Protein AF-A0A7Y4YLI2-F1 (afdb_monomer_lite)

pLDDT: mean 80.46, std 16.87, range [40.72, 97.94]

Sequence (109 aa):
MSHSGKTNQSDKYELREPMQFGEKFELTEAQIKQFDEWAVGVEQRAAAAQFEHAQQNGWAFHYPEKLPYYGAIGGGYSFTFTPTGIGMACTVTESITGESIELTDYDSW

Foldseek 3Di:
DDDDDDDDPPPDPDPPDPPDDDDDDDADPQLVVVCVVVVVVVQLVQLVLVVVVCVVVVHDPPDPDSGHDPPPVNCQKDWDWDQDPVGIWIKIAGDRVRDIDTSDDPPPD

Secondary structure (DSSP, 8-state):
--------------------PPPPP---HHHHHHHHHHHHHHHHHHHHHHHHHHHHTT-----SSSS---TTTT--EEEEEEE-SSSEEEEEEETTT--EEE---SS--

Radius of gyration: 27.27 Å; chains: 1; bounding box: 37×47×98 Å

Structure (mmCIF, N/CA/C/O backbone):
data_AF-A0A7Y4YLI2-F1
#
_entry.id   AF-A0A7Y4YLI2-F1
#
loop_
_atom_site.group_PDB
_atom_site.id
_atom_site.type_symbol
_atom_site.label_atom_id
_atom_site.label_alt_id
_atom_site.label_comp_id
_atom_site.label_asym_id
_atom_site.label_entity_id
_atom_site.label_seq_id
_atom_site.pdbx_PDB_ins_code
_atom_site.Cartn_x
_atom_site.Cartn_y
_atom_site.Cartn_z
_atom_site.occupancy
_atom_site.B_iso_or_equiv
_atom_site.auth_seq_id
_atom_site.auth_comp_id
_atom_site.auth_asym_id
_atom_site.auth_atom_id
_atom_site.pdbx_PDB_model_num
ATOM 1 N N . MET A 1 1 ? -9.596 35.548 76.556 1.00 41.09 1 MET A N 1
ATOM 2 C CA . MET A 1 1 ? -9.869 35.548 75.104 1.00 41.09 1 MET A CA 1
ATOM 3 C C . MET A 1 1 ? -8.730 34.807 74.424 1.00 41.09 1 MET A C 1
ATOM 5 O O . MET A 1 1 ? -7.629 35.329 74.371 1.00 41.09 1 MET A O 1
ATOM 9 N N . SER A 1 2 ? -8.968 33.557 74.029 1.00 44.78 2 SER A N 1
ATOM 10 C CA . SER A 1 2 ? -8.022 32.727 73.273 1.00 44.78 2 SER A CA 1
ATOM 11 C C . SER A 1 2 ? -8.449 32.777 71.806 1.00 44.78 2 SER A C 1
ATOM 13 O O . SER A 1 2 ? -9.617 32.528 71.513 1.00 44.78 2 SER A O 1
ATOM 15 N N . HIS A 1 3 ? -7.560 33.193 70.907 1.00 40.72 3 HIS A N 1
ATOM 16 C CA . HIS A 1 3 ? -7.721 33.088 69.452 1.00 40.72 3 HIS A CA 1
ATOM 17 C C . HIS A 1 3 ? -6.487 32.332 68.960 1.00 40.72 3 HIS A C 1
ATOM 19 O O . HIS A 1 3 ? -5.365 32.778 69.169 1.00 40.72 3 HIS A O 1
ATOM 25 N N . SER A 1 4 ? -6.656 31.065 68.594 1.00 42.94 4 SER A N 1
ATOM 26 C CA . SER A 1 4 ? -7.118 30.585 67.282 1.00 42.94 4 SER A CA 1
ATOM 27 C C . SER A 1 4 ? -5.920 30.357 66.366 1.00 42.94 4 SER A C 1
ATOM 29 O O . SER A 1 4 ? -5.148 31.269 66.069 1.00 42.94 4 SER A O 1
ATOM 31 N N . GLY A 1 5 ? -5.743 29.084 66.016 1.00 49.53 5 GLY A N 1
ATOM 32 C CA . GLY A 1 5 ? -4.614 28.562 65.270 1.00 49.53 5 GLY A CA 1
ATOM 33 C C . GLY A 1 5 ? -4.563 29.068 63.835 1.00 49.53 5 GLY A C 1
ATOM 34 O O . GLY A 1 5 ? -5.579 29.369 63.213 1.00 49.53 5 GLY A O 1
ATOM 35 N N . LYS A 1 6 ? -3.346 29.115 63.298 1.00 46.38 6 LYS A N 1
ATOM 36 C CA . LYS A 1 6 ? -3.117 29.229 61.861 1.00 46.38 6 LYS A CA 1
ATOM 37 C C . LYS A 1 6 ? -2.787 27.838 61.335 1.00 46.38 6 LYS A C 1
ATOM 39 O O . LYS A 1 6 ? -1.751 27.267 61.662 1.00 46.38 6 LYS A O 1
ATOM 44 N N . THR A 1 7 ? -3.727 27.289 60.578 1.00 49.53 7 THR A N 1
ATOM 45 C CA . THR A 1 7 ? -3.606 26.071 59.778 1.00 49.53 7 THR A CA 1
ATOM 46 C C . THR A 1 7 ? -2.514 26.237 58.726 1.00 49.53 7 THR A C 1
ATOM 48 O O . THR A 1 7 ? -2.551 27.171 57.928 1.00 49.53 7 THR A O 1
ATOM 51 N N . ASN A 1 8 ? -1.550 25.317 58.730 1.00 48.03 8 ASN A N 1
ATOM 52 C CA . ASN A 1 8 ? -0.562 25.153 57.670 1.00 48.03 8 ASN A CA 1
ATOM 53 C C . ASN A 1 8 ? -1.259 24.470 56.487 1.00 48.03 8 ASN A C 1
ATOM 55 O O . ASN A 1 8 ? -1.570 23.281 56.549 1.00 48.03 8 ASN A O 1
ATOM 59 N N . GLN A 1 9 ? -1.552 25.229 55.436 1.00 48.69 9 GLN A N 1
ATOM 60 C CA . GLN A 1 9 ? -2.089 24.704 54.186 1.00 48.69 9 GLN A CA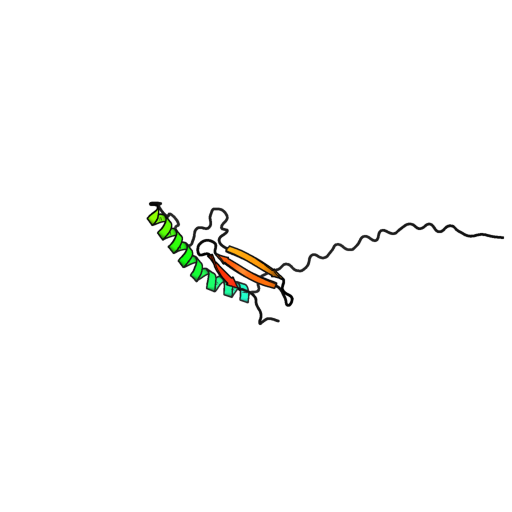 1
ATOM 61 C C . GLN A 1 9 ? -0.901 24.336 53.294 1.00 48.69 9 GLN A C 1
ATOM 63 O O . GLN A 1 9 ? -0.454 25.112 52.457 1.00 48.69 9 GLN A O 1
ATOM 68 N N . SER A 1 10 ? -0.313 23.168 53.554 1.00 50.31 10 SER A N 1
ATOM 69 C CA . SER A 1 10 ? 0.592 22.533 52.601 1.00 50.31 10 SER A CA 1
ATOM 70 C C . SER A 1 10 ? -0.268 21.921 51.500 1.00 50.31 10 SER A C 1
ATOM 72 O O . SER A 1 10 ? -0.847 20.846 51.690 1.00 50.31 10 SER A O 1
ATOM 74 N N . ASP A 1 11 ? -0.388 22.638 50.388 1.00 52.91 11 ASP A N 1
ATOM 75 C CA . ASP A 1 11 ? -1.006 22.144 49.164 1.00 52.91 11 ASP A CA 1
ATOM 76 C C . ASP A 1 11 ? -0.336 20.828 48.753 1.00 52.91 11 ASP A C 1
ATOM 78 O O . ASP A 1 11 ? 0.840 20.768 48.384 1.00 52.91 11 ASP A O 1
ATOM 82 N N . LYS A 1 12 ? -1.097 19.740 48.885 1.00 54.41 12 LYS A N 1
ATOM 83 C CA . LYS A 1 12 ? -0.723 18.418 48.401 1.00 54.41 12 LYS A CA 1
ATOM 84 C C . LYS A 1 12 ? -0.868 18.436 46.883 1.00 54.41 12 LYS A C 1
ATOM 86 O O . LYS A 1 12 ? -1.978 18.357 46.366 1.00 54.41 12 LYS A O 1
ATOM 91 N N . TYR A 1 13 ? 0.246 18.534 46.170 1.00 52.28 13 TYR A N 1
ATOM 92 C CA . TYR A 1 13 ? 0.283 18.164 44.760 1.00 52.28 13 TYR A CA 1
ATOM 93 C C . TYR A 1 13 ? 0.164 16.640 44.683 1.00 52.28 13 TYR A C 1
ATOM 95 O O . TYR A 1 13 ? 1.154 15.920 44.798 1.00 52.28 13 TYR A O 1
ATOM 103 N N . GLU A 1 14 ? -1.066 16.143 44.568 1.00 60.28 14 GLU A N 1
ATOM 104 C CA . GLU A 1 14 ? -1.314 14.745 44.233 1.00 60.28 14 GLU A CA 1
ATOM 105 C C . GLU A 1 14 ? -0.766 14.501 42.825 1.00 60.28 14 GLU A C 1
ATOM 107 O O . GLU A 1 14 ? -1.232 15.082 41.840 1.00 60.28 14 GLU A O 1
ATOM 112 N N . LEU A 1 15 ? 0.289 13.688 42.746 1.00 57.25 15 LEU A N 1
ATOM 113 C CA . LEU A 1 15 ? 0.816 13.174 41.490 1.00 57.25 15 LEU A CA 1
ATOM 114 C C . LEU A 1 15 ? -0.327 12.426 40.803 1.00 57.25 15 LEU A C 1
ATOM 116 O O . LEU A 1 15 ? -0.746 11.369 41.267 1.00 57.25 15 LEU A O 1
ATOM 120 N N . ARG A 1 16 ? -0.872 13.011 39.733 1.00 60.59 16 ARG A N 1
ATOM 121 C CA . ARG A 1 16 ? -1.870 12.339 38.901 1.00 60.59 16 ARG A CA 1
ATOM 122 C C . ARG A 1 16 ? -1.237 11.060 38.358 1.00 60.59 16 ARG A C 1
ATOM 124 O O . ARG A 1 16 ? -0.125 11.112 37.832 1.00 60.59 16 ARG A O 1
ATOM 131 N N . GLU A 1 17 ? -1.949 9.946 38.507 1.00 71.81 17 GLU A N 1
ATOM 132 C CA . GLU A 1 17 ? -1.628 8.665 37.875 1.00 71.81 17 GLU A CA 1
ATOM 133 C C . GLU A 1 17 ? -1.215 8.901 36.408 1.00 71.81 17 GLU A C 1
ATOM 135 O O . GLU A 1 17 ? -1.839 9.732 35.730 1.00 71.81 17 GLU A O 1
ATOM 140 N N . PRO A 1 18 ? -0.163 8.227 35.904 1.00 65.44 18 PRO A N 1
ATOM 141 C CA . PRO A 1 18 ? 0.219 8.355 34.506 1.00 65.44 18 PRO A CA 1
ATOM 142 C C . PRO A 1 18 ? -0.990 8.001 33.639 1.00 65.44 18 PRO A C 1
ATOM 144 O O . PRO A 1 18 ? -1.618 6.962 33.842 1.00 65.44 18 PRO A O 1
ATOM 147 N N . MET A 1 19 ? -1.331 8.878 32.688 1.00 56.81 19 MET A N 1
ATOM 148 C CA . MET A 1 19 ? -2.380 8.592 31.711 1.00 56.81 19 MET A CA 1
ATOM 149 C C . MET A 1 19 ? -2.067 7.244 31.069 1.00 56.81 19 MET A C 1
ATOM 151 O O . MET A 1 19 ? -1.036 7.094 30.411 1.00 56.81 19 MET A O 1
ATOM 155 N N . GLN A 1 20 ? -2.942 6.265 31.292 1.00 60.72 20 GLN A N 1
ATOM 156 C CA . GLN A 1 20 ? -2.871 5.009 30.571 1.00 60.72 20 GLN A CA 1
ATOM 157 C C . GLN A 1 20 ? -3.097 5.346 29.098 1.00 60.72 20 GLN A C 1
ATOM 159 O O . GLN A 1 20 ? -4.179 5.785 28.711 1.00 60.72 20 GLN A O 1
ATOM 164 N N . PHE A 1 21 ? -2.037 5.241 28.293 1.00 57.56 21 PHE A N 1
ATOM 165 C CA . PHE A 1 21 ? -2.164 5.301 26.845 1.00 57.56 21 PHE A CA 1
ATOM 166 C C . PHE A 1 21 ? -3.114 4.174 26.439 1.00 57.56 21 PHE A C 1
ATOM 168 O O . PHE A 1 21 ? -2.897 3.028 26.830 1.00 57.56 21 PHE A O 1
ATOM 175 N N . GLY A 1 22 ? -4.192 4.536 25.739 1.00 61.12 22 GLY A N 1
ATOM 176 C CA . GLY A 1 22 ? -5.223 3.600 25.301 1.00 61.12 22 GLY A CA 1
ATOM 177 C C . GLY A 1 22 ? -4.655 2.443 24.479 1.00 61.12 22 GLY A C 1
ATOM 178 O O . GLY A 1 22 ? -3.509 2.487 24.022 1.00 61.12 22 GLY A O 1
ATOM 179 N N . GLU A 1 23 ? -5.467 1.402 24.315 1.00 66.62 23 GLU A N 1
ATOM 180 C CA . GLU A 1 23 ? -5.125 0.217 23.528 1.00 66.62 23 GLU A CA 1
ATOM 181 C C . GLU A 1 23 ? -4.576 0.607 22.149 1.00 66.62 23 GLU A C 1
ATOM 183 O O . GLU A 1 23 ? -5.043 1.554 21.507 1.00 66.62 23 GLU A O 1
ATOM 188 N N . LYS A 1 24 ? -3.530 -0.099 21.708 1.00 71.25 24 LYS A N 1
ATOM 189 C CA . LYS A 1 24 ? -2.958 0.112 20.379 1.00 71.25 24 LYS A CA 1
ATOM 190 C C . LYS A 1 24 ? -4.003 -0.271 19.339 1.00 71.25 24 LYS A C 1
ATOM 192 O O . LYS A 1 24 ? -4.642 -1.309 19.463 1.00 71.25 24 LYS A O 1
ATOM 197 N N . PHE A 1 25 ? -4.144 0.553 18.306 1.00 74.62 25 PHE A N 1
ATOM 198 C CA . PHE A 1 25 ? -4.930 0.164 17.146 1.00 74.62 25 PHE A CA 1
ATOM 199 C C . PHE A 1 25 ? -4.197 -0.959 16.404 1.00 74.62 25 PHE A C 1
ATOM 201 O O . PHE A 1 25 ? -3.044 -0.785 16.003 1.00 74.62 25 PHE A O 1
ATOM 208 N N . GLU A 1 26 ? -4.881 -2.081 16.210 1.00 84.69 26 GLU A N 1
ATOM 209 C CA . GLU A 1 26 ? -4.418 -3.227 15.432 1.00 84.69 26 GLU A CA 1
ATOM 210 C C . GLU A 1 26 ? -5.540 -3.654 14.482 1.00 84.69 26 GLU A C 1
ATOM 212 O O . GLU A 1 26 ? -6.720 -3.561 14.825 1.00 84.69 26 GLU A O 1
ATOM 217 N N . LEU A 1 27 ? -5.177 -4.086 13.272 1.00 87.19 27 LEU A N 1
ATOM 218 C CA . LEU A 1 27 ? -6.148 -4.657 12.342 1.00 87.19 27 LEU A CA 1
ATOM 219 C C . LEU A 1 27 ? -6.615 -6.018 12.863 1.00 87.19 27 LEU A C 1
ATOM 221 O O . LEU A 1 27 ? -5.807 -6.812 13.346 1.00 87.19 27 LEU A O 1
ATOM 225 N N . THR A 1 28 ? -7.905 -6.308 12.724 1.00 89.94 28 THR A N 1
ATOM 226 C CA . THR A 1 28 ? -8.450 -7.635 13.029 1.00 89.94 28 THR A CA 1
ATOM 227 C C . THR A 1 28 ? -7.988 -8.661 11.993 1.00 89.94 28 THR A C 1
ATOM 229 O O . THR A 1 28 ? -7.603 -8.314 10.875 1.00 89.94 28 THR A O 1
ATOM 232 N N . GLU A 1 29 ? -8.080 -9.954 12.316 1.00 90.69 29 GLU A N 1
ATOM 233 C CA . GLU A 1 29 ? -7.774 -11.026 11.355 1.00 90.69 29 GLU A CA 1
ATOM 234 C C . GLU A 1 29 ? -8.624 -10.926 10.076 1.00 90.69 29 GLU A C 1
ATOM 236 O O . GLU A 1 29 ? -8.133 -11.196 8.980 1.00 90.69 29 GLU A O 1
ATOM 241 N N . ALA A 1 30 ? -9.885 -10.495 10.199 1.00 90.62 30 ALA A N 1
ATOM 242 C CA . ALA A 1 30 ? -10.771 -10.282 9.058 1.00 90.62 30 ALA A CA 1
ATOM 243 C C . ALA A 1 30 ? -10.276 -9.135 8.163 1.00 90.62 30 ALA A C 1
ATOM 245 O O . ALA A 1 30 ? -10.227 -9.288 6.943 1.00 90.62 30 ALA A O 1
ATOM 246 N N . GLN A 1 31 ? -9.844 -8.024 8.766 1.00 91.69 31 GLN A N 1
ATOM 247 C CA . GLN A 1 31 ? -9.284 -6.876 8.048 1.00 91.69 31 GLN A CA 1
ATOM 248 C C . GLN A 1 31 ? -7.955 -7.214 7.369 1.00 91.69 31 GLN A C 1
ATOM 250 O O . GLN A 1 31 ? -7.737 -6.822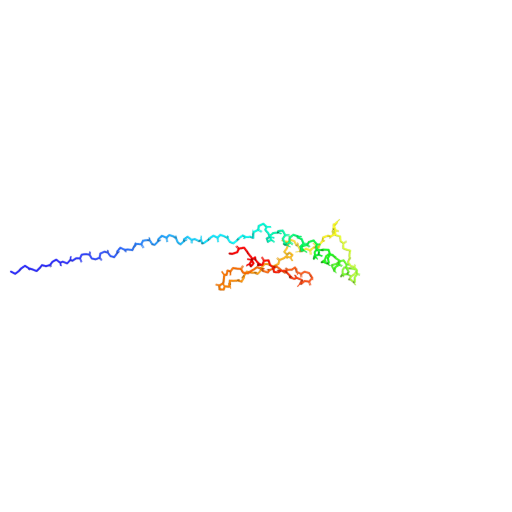 6.226 1.00 91.69 31 GLN A O 1
ATOM 255 N N . ILE A 1 32 ? -7.086 -7.973 8.046 1.00 93.75 32 ILE A N 1
ATOM 256 C CA . ILE A 1 32 ? -5.819 -8.459 7.478 1.00 93.75 32 ILE A CA 1
ATOM 257 C C . ILE A 1 32 ? -6.101 -9.345 6.268 1.00 93.75 32 ILE A C 1
ATOM 259 O O . ILE A 1 32 ? -5.542 -9.125 5.200 1.00 93.75 32 ILE A O 1
ATOM 263 N N . LYS A 1 33 ? -7.029 -10.298 6.396 1.00 94.44 33 LYS A N 1
ATOM 264 C CA . LYS A 1 33 ? -7.404 -11.175 5.288 1.00 94.44 33 LYS A CA 1
ATOM 265 C C . LYS A 1 33 ? -7.970 -10.390 4.099 1.00 94.44 33 LYS A C 1
ATOM 267 O O . LYS A 1 33 ? -7.604 -10.661 2.959 1.00 94.44 33 LYS A O 1
ATOM 272 N N . GLN A 1 34 ? -8.847 -9.421 4.359 1.00 94.62 34 GLN A N 1
ATOM 273 C CA . GLN A 1 34 ? -9.416 -8.565 3.318 1.00 94.62 34 GLN A CA 1
ATOM 274 C C . GLN A 1 34 ? -8.327 -7.745 2.608 1.00 94.62 34 GLN A C 1
ATOM 276 O O . GLN A 1 34 ? -8.350 -7.618 1.382 1.00 94.62 34 GLN A O 1
ATOM 281 N N . PHE A 1 35 ? -7.365 -7.217 3.368 1.00 95.88 35 PHE A N 1
ATOM 282 C CA . PHE A 1 35 ? -6.198 -6.535 2.823 1.00 95.88 35 PHE A CA 1
ATOM 283 C C . PHE A 1 35 ? -5.360 -7.470 1.944 1.00 95.88 35 PHE A 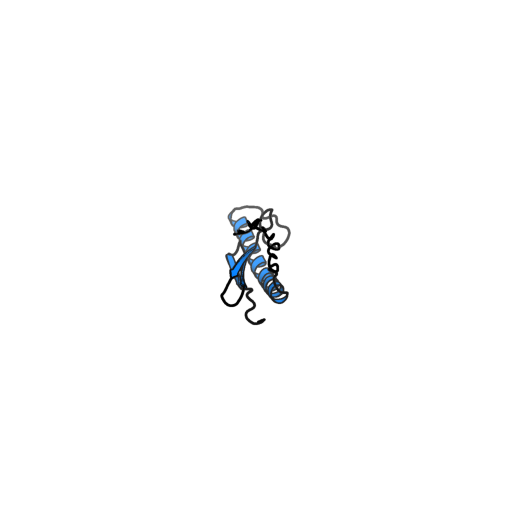C 1
ATOM 285 O O . PHE A 1 35 ? -5.090 -7.110 0.803 1.00 95.88 35 PHE A O 1
ATOM 292 N N . ASP A 1 36 ? -5.010 -8.666 2.422 1.00 95.50 36 ASP A N 1
ATOM 293 C CA . ASP A 1 36 ? -4.174 -9.624 1.686 1.00 95.50 36 ASP A CA 1
ATOM 294 C C . ASP A 1 36 ? -4.817 -10.046 0.354 1.00 95.50 36 ASP A C 1
ATOM 296 O O . ASP A 1 36 ? -4.155 -10.090 -0.685 1.00 95.50 36 ASP A O 1
ATOM 300 N N . GLU A 1 37 ? -6.126 -10.321 0.353 1.00 95.81 37 GLU A N 1
ATOM 301 C CA . GLU A 1 37 ? -6.865 -10.693 -0.861 1.00 95.81 37 GLU A CA 1
ATOM 302 C C . GLU A 1 37 ? -6.882 -9.558 -1.897 1.00 95.81 37 GLU A C 1
ATOM 304 O O . GLU A 1 37 ? -6.722 -9.796 -3.098 1.00 95.81 37 GLU A O 1
ATOM 309 N N . TRP A 1 38 ? -7.040 -8.314 -1.441 1.00 96.94 38 TRP A N 1
ATOM 310 C CA . TRP A 1 38 ? -6.981 -7.134 -2.300 1.00 96.94 38 TRP A CA 1
ATOM 311 C C . TRP A 1 38 ? -5.558 -6.840 -2.800 1.00 96.94 38 TRP A C 1
ATOM 313 O O . TRP A 1 38 ? -5.378 -6.552 -3.992 1.00 96.94 38 TRP A O 1
ATOM 323 N N . ALA A 1 39 ? -4.557 -6.975 -1.924 1.00 95.44 39 ALA A N 1
ATOM 324 C CA . ALA A 1 39 ? -3.145 -6.695 -2.180 1.00 95.44 39 ALA A CA 1
ATOM 325 C C . ALA A 1 39 ? -2.627 -7.479 -3.394 1.00 95.44 39 ALA A C 1
ATOM 327 O O . ALA A 1 39 ? -2.032 -6.904 -4.303 1.00 95.44 39 ALA A O 1
ATOM 328 N N . VAL A 1 40 ? -2.962 -8.771 -3.496 1.00 93.81 40 VAL A N 1
ATOM 329 C CA . VAL A 1 40 ? -2.549 -9.622 -4.630 1.00 93.81 40 VAL A CA 1
ATOM 330 C C . VAL A 1 40 ? -2.971 -9.031 -5.979 1.00 93.81 40 VAL A C 1
ATOM 332 O O . VAL A 1 40 ? -2.215 -9.070 -6.952 1.00 93.81 40 VAL A O 1
ATOM 335 N N . GLY A 1 41 ? -4.190 -8.496 -6.060 1.00 93.44 41 GLY A N 1
ATOM 336 C CA . GLY A 1 41 ? -4.710 -7.922 -7.296 1.00 93.44 41 GLY A CA 1
ATOM 337 C C . GLY A 1 41 ? -4.031 -6.602 -7.649 1.00 93.44 41 GLY A C 1
ATOM 338 O O . GLY A 1 41 ? -3.653 -6.395 -8.806 1.00 93.44 41 GLY A O 1
ATOM 339 N N . VAL A 1 42 ? -3.894 -5.709 -6.668 1.00 95.69 42 VAL A N 1
ATOM 340 C CA . VAL A 1 42 ? -3.315 -4.381 -6.898 1.00 95.69 42 VAL A CA 1
ATOM 341 C C . VAL A 1 42 ? -1.812 -4.462 -7.170 1.00 95.69 42 VAL A C 1
ATOM 343 O O . VAL A 1 42 ? -1.333 -3.786 -8.076 1.00 95.69 42 VAL A O 1
ATOM 346 N N . GLU A 1 43 ? -1.081 -5.374 -6.524 1.00 93.50 43 GLU A N 1
ATOM 347 C CA . GLU A 1 43 ? 0.356 -5.572 -6.753 1.00 93.50 43 GLU A CA 1
ATOM 348 C C . GLU A 1 43 ? 0.658 -6.037 -8.177 1.00 93.50 43 GLU A C 1
ATOM 350 O O . GLU A 1 43 ? 1.594 -5.546 -8.808 1.00 93.50 43 GLU A O 1
ATOM 355 N N . GLN A 1 44 ? -0.169 -6.924 -8.737 1.00 92.50 44 GLN A N 1
ATOM 356 C CA . GLN A 1 44 ? -0.025 -7.344 -10.133 1.00 92.50 44 GLN A CA 1
ATOM 357 C C . GLN A 1 44 ? -0.179 -6.166 -11.101 1.00 92.50 44 GLN A C 1
ATOM 359 O O . GLN A 1 44 ? 0.573 -6.057 -12.074 1.00 92.50 44 GLN A O 1
ATOM 364 N N . ARG A 1 45 ? -1.138 -5.270 -10.836 1.00 94.19 45 ARG A N 1
ATOM 365 C CA . ARG A 1 45 ? -1.362 -4.070 -11.654 1.00 94.19 45 ARG A CA 1
ATOM 366 C C . ARG A 1 45 ? -0.250 -3.044 -11.463 1.00 94.19 45 ARG A C 1
ATOM 368 O O . ARG A 1 45 ? 0.234 -2.497 -12.450 1.00 94.19 45 ARG A O 1
ATOM 375 N N . ALA A 1 46 ? 0.205 -2.843 -10.232 1.00 94.50 46 ALA A N 1
ATOM 376 C CA . ALA A 1 46 ? 1.315 -1.963 -9.900 1.00 94.50 46 ALA A CA 1
ATOM 377 C C . ALA A 1 46 ? 2.616 -2.406 -10.594 1.00 94.50 46 ALA A C 1
ATOM 379 O O . ALA A 1 46 ? 3.287 -1.599 -11.241 1.00 94.50 46 ALA A O 1
ATOM 380 N N . ALA A 1 47 ? 2.934 -3.704 -10.549 1.00 92.00 47 ALA A N 1
ATOM 381 C CA . ALA A 1 47 ? 4.085 -4.272 -11.245 1.00 92.00 47 ALA A CA 1
ATOM 382 C C . ALA A 1 47 ? 3.981 -4.086 -12.769 1.00 92.00 47 ALA A C 1
ATOM 384 O O . ALA A 1 47 ? 4.955 -3.700 -13.418 1.00 92.00 47 ALA A O 1
ATOM 385 N N . ALA A 1 48 ? 2.795 -4.319 -13.345 1.00 91.19 48 ALA A N 1
ATOM 386 C CA . ALA A 1 48 ? 2.555 -4.115 -14.772 1.00 91.19 48 ALA A CA 1
ATOM 387 C C . ALA A 1 48 ? 2.733 -2.643 -15.184 1.00 91.19 48 ALA A C 1
ATOM 389 O O . ALA A 1 48 ? 3.408 -2.369 -16.177 1.00 91.19 48 ALA A O 1
ATOM 390 N N . ALA A 1 49 ? 2.204 -1.702 -14.395 1.00 92.12 49 ALA A N 1
ATOM 391 C CA . ALA A 1 49 ? 2.340 -0.268 -14.643 1.00 92.12 49 ALA A CA 1
ATOM 392 C C . ALA A 1 49 ? 3.810 0.183 -14.622 1.00 92.12 49 ALA A C 1
ATOM 394 O O . ALA A 1 49 ? 4.253 0.936 -15.491 1.00 92.12 49 ALA A O 1
ATOM 395 N N . GLN A 1 50 ? 4.600 -0.318 -13.669 1.00 91.00 50 GLN A N 1
ATOM 396 C CA . GLN A 1 50 ? 6.032 -0.021 -13.613 1.00 91.00 50 GLN A CA 1
ATOM 397 C C . GLN A 1 50 ? 6.810 -0.621 -14.782 1.00 91.00 50 GLN A C 1
ATOM 399 O O . GLN A 1 50 ? 7.706 0.031 -15.322 1.00 91.00 50 GLN A O 1
ATOM 404 N N . PHE A 1 51 ? 6.465 -1.841 -15.190 1.00 89.06 51 PHE A N 1
ATOM 405 C CA . PHE A 1 51 ? 7.088 -2.484 -16.339 1.00 89.06 51 PHE A CA 1
ATOM 406 C C . PHE A 1 51 ? 6.812 -1.711 -17.634 1.00 89.06 51 PHE A C 1
ATOM 408 O O . PHE A 1 51 ? 7.742 -1.432 -18.393 1.00 89.06 51 PHE A O 1
ATOM 415 N N . GLU A 1 52 ? 5.561 -1.305 -17.861 1.00 89.88 52 GLU A N 1
ATOM 416 C CA . GLU A 1 52 ? 5.183 -0.477 -19.008 1.00 89.88 52 GLU A CA 1
ATOM 417 C C . GLU A 1 52 ? 5.933 0.863 -18.995 1.00 89.88 52 GLU A C 1
ATOM 419 O O . GLU A 1 52 ? 6.536 1.251 -19.999 1.00 89.88 52 GLU A O 1
ATOM 424 N N . HIS A 1 53 ? 5.981 1.534 -17.841 1.00 89.75 53 HIS A N 1
ATOM 425 C CA . HIS A 1 53 ? 6.717 2.786 -17.687 1.00 89.75 53 HIS A CA 1
ATOM 426 C C . HIS A 1 53 ? 8.214 2.619 -17.997 1.00 89.75 53 HIS A C 1
ATOM 428 O O . HIS A 1 53 ? 8.803 3.448 -18.693 1.00 89.75 53 HIS A O 1
ATOM 434 N N . ALA A 1 54 ? 8.843 1.535 -17.536 1.00 89.31 54 ALA A N 1
ATOM 435 C CA . ALA A 1 54 ? 10.248 1.257 -17.821 1.00 89.31 54 ALA A CA 1
ATOM 436 C C . ALA A 1 54 ? 10.501 1.031 -19.321 1.00 89.31 54 ALA A C 1
ATOM 438 O O . ALA A 1 54 ? 11.464 1.578 -19.863 1.00 89.31 54 ALA A O 1
ATOM 439 N N . GLN A 1 55 ? 9.617 0.295 -20.007 1.00 87.38 55 GLN A N 1
ATOM 440 C CA . GLN A 1 55 ? 9.707 0.091 -21.457 1.00 87.38 55 GLN A CA 1
ATOM 441 C C . GLN A 1 55 ? 9.602 1.408 -22.231 1.00 87.38 55 GLN A C 1
ATOM 443 O O . GLN A 1 55 ? 10.410 1.654 -23.126 1.00 87.38 55 GLN A O 1
ATOM 448 N N . GLN A 1 56 ? 8.655 2.275 -21.859 1.00 89.56 56 GLN A N 1
ATOM 449 C CA . GLN A 1 56 ? 8.469 3.586 -22.491 1.00 89.56 56 GLN A CA 1
ATOM 450 C C . GLN A 1 56 ? 9.696 4.498 -22.330 1.00 89.56 56 GLN A C 1
ATOM 452 O O . GLN A 1 56 ? 9.998 5.285 -23.226 1.00 89.56 56 GLN A O 1
ATOM 457 N N . ASN A 1 57 ? 10.427 4.372 -21.220 1.00 90.81 57 ASN A N 1
ATOM 458 C CA . ASN A 1 57 ? 11.602 5.193 -20.918 1.00 90.81 57 ASN A CA 1
ATOM 459 C C . ASN A 1 57 ? 12.939 4.538 -21.314 1.00 90.81 57 ASN A C 1
ATOM 461 O O . ASN A 1 57 ? 14.001 5.120 -21.090 1.00 90.81 57 ASN A O 1
ATOM 465 N N . GLY A 1 58 ? 12.914 3.337 -21.904 1.00 87.50 58 GLY A N 1
ATOM 466 C CA . GLY A 1 58 ? 14.121 2.603 -22.298 1.00 87.50 58 GLY A CA 1
ATOM 467 C C . GLY A 1 58 ? 14.974 2.139 -21.113 1.00 87.50 58 GLY A C 1
ATOM 468 O O . GLY A 1 58 ? 16.181 1.945 -21.258 1.00 87.50 58 GLY A O 1
ATOM 469 N N . TRP A 1 59 ? 14.375 1.991 -19.930 1.00 84.94 59 TRP A N 1
ATOM 470 C CA . TRP A 1 59 ? 15.066 1.527 -18.731 1.00 84.94 59 TRP A CA 1
ATOM 471 C C . TRP A 1 59 ? 15.004 0.008 -18.638 1.00 84.94 59 TRP A C 1
ATOM 473 O O . TRP A 1 59 ? 13.970 -0.616 -18.875 1.00 84.94 59 TRP A O 1
ATOM 483 N N . ALA A 1 60 ? 16.119 -0.603 -18.245 1.00 72.31 60 ALA A N 1
ATOM 484 C CA . ALA A 1 60 ? 16.125 -2.014 -17.906 1.00 72.31 60 ALA A CA 1
ATOM 485 C C . ALA A 1 60 ? 15.417 -2.198 -16.556 1.00 72.31 60 ALA A C 1
ATOM 487 O O . ALA A 1 60 ? 15.968 -1.867 -15.507 1.00 72.31 60 ALA A O 1
ATOM 488 N N . PHE A 1 61 ? 14.196 -2.733 -16.571 1.00 71.62 61 PHE A N 1
ATOM 489 C CA . PHE A 1 61 ? 13.511 -3.135 -15.346 1.00 71.62 61 PHE A CA 1
ATOM 490 C C . PHE A 1 61 ? 14.150 -4.432 -14.833 1.00 71.62 61 PHE A C 1
ATOM 492 O O . PHE A 1 61 ? 13.942 -5.504 -15.396 1.00 71.62 61 PHE A O 1
ATOM 499 N N . HIS A 1 62 ? 15.017 -4.329 -13.825 1.00 65.75 62 HIS A N 1
ATOM 500 C CA . HIS A 1 62 ? 15.637 -5.472 -13.148 1.00 65.75 62 HIS A CA 1
ATOM 501 C C . HIS A 1 62 ? 14.988 -5.643 -11.779 1.00 65.75 62 HIS A C 1
ATOM 503 O O . HIS A 1 62 ? 15.562 -5.263 -10.763 1.00 65.75 62 HIS A O 1
ATOM 509 N N . TYR A 1 63 ? 13.779 -6.198 -11.759 1.00 65.25 63 TYR A N 1
ATOM 510 C CA . TYR A 1 63 ? 13.184 -6.713 -10.532 1.00 65.25 63 TYR A CA 1
ATOM 511 C C . TYR A 1 63 ? 12.861 -8.196 -10.733 1.00 65.25 63 TYR A C 1
ATOM 513 O O . TYR A 1 63 ? 12.184 -8.538 -11.705 1.00 65.25 63 TYR A O 1
ATOM 521 N N . PRO A 1 64 ? 13.421 -9.092 -9.899 1.00 55.75 64 PRO A N 1
ATOM 522 C CA . PRO A 1 64 ? 13.459 -10.523 -10.200 1.00 55.75 64 PRO A CA 1
ATOM 523 C C . PRO A 1 64 ? 12.112 -11.240 -10.065 1.00 55.75 64 PRO A C 1
ATOM 525 O O . PRO A 1 64 ? 12.007 -12.410 -10.414 1.00 55.75 64 PRO A O 1
ATOM 528 N N . GLU A 1 65 ? 11.066 -10.585 -9.586 1.00 63.12 65 GLU A N 1
ATOM 529 C CA . GLU A 1 65 ? 9.802 -11.226 -9.248 1.00 63.12 65 GLU A CA 1
ATOM 530 C C . GLU A 1 65 ? 8.688 -10.261 -9.640 1.00 63.12 65 GLU A C 1
ATOM 532 O O . GLU A 1 65 ? 8.909 -9.055 -9.654 1.00 63.12 65 GLU A O 1
ATOM 537 N N . LYS A 1 66 ? 7.519 -10.773 -10.032 1.00 71.62 66 LYS A N 1
ATOM 538 C CA . LYS A 1 66 ? 6.372 -10.025 -10.587 1.00 71.62 66 LYS A CA 1
ATOM 539 C C . LYS A 1 66 ? 5.687 -9.101 -9.559 1.00 71.62 66 LYS A C 1
ATOM 541 O O . LYS A 1 66 ? 4.464 -9.031 -9.514 1.00 71.62 66 LYS A O 1
ATOM 546 N N . LEU A 1 67 ? 6.477 -8.458 -8.712 1.00 85.94 67 LEU A N 1
ATOM 547 C CA . LEU A 1 67 ? 6.082 -7.597 -7.622 1.00 85.94 67 LEU A CA 1
ATOM 548 C C . LEU A 1 67 ? 6.469 -6.152 -7.948 1.00 85.94 67 LEU A C 1
ATOM 550 O O . LEU A 1 67 ? 7.500 -5.910 -8.586 1.00 85.94 67 LEU A O 1
ATOM 554 N N . PRO A 1 68 ? 5.653 -5.188 -7.511 1.00 90.38 68 PRO A N 1
ATOM 555 C CA . PRO A 1 68 ? 5.974 -3.781 -7.644 1.00 90.38 68 PRO A CA 1
ATOM 556 C C . PRO A 1 68 ? 7.181 -3.399 -6.781 1.00 90.38 68 PRO A C 1
ATOM 558 O O . PRO A 1 68 ? 7.380 -3.886 -5.668 1.00 90.38 68 PRO A O 1
ATOM 561 N N .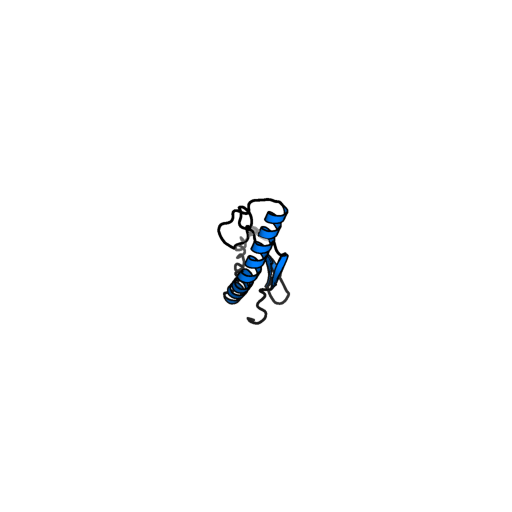 TYR A 1 69 ? 7.985 -2.475 -7.293 1.00 91.19 69 TYR A N 1
ATOM 562 C CA . TYR A 1 69 ? 9.072 -1.846 -6.561 1.00 91.19 69 TYR A CA 1
ATOM 563 C C . TYR A 1 69 ? 8.596 -0.578 -5.843 1.00 91.19 69 TYR A C 1
ATOM 565 O O . TYR A 1 69 ? 8.249 0.413 -6.482 1.00 91.19 69 TYR A O 1
ATOM 573 N N . TYR A 1 70 ? 8.678 -0.565 -4.514 1.00 91.69 70 TYR A N 1
ATOM 574 C CA . TYR A 1 70 ? 8.237 0.555 -3.668 1.00 91.69 70 TYR A CA 1
ATOM 575 C C . TYR A 1 70 ? 9.368 1.433 -3.118 1.00 91.69 70 TYR A C 1
ATOM 577 O O . TYR A 1 70 ? 9.223 2.096 -2.088 1.00 91.69 70 TYR A O 1
ATOM 585 N N . GLY A 1 71 ? 10.525 1.442 -3.779 1.00 87.12 71 GLY A N 1
ATOM 586 C CA . GLY A 1 71 ? 11.693 2.159 -3.275 1.00 87.12 71 GLY A CA 1
ATOM 587 C C . GLY A 1 71 ? 12.417 1.412 -2.149 1.00 87.12 71 GLY A C 1
ATOM 588 O O . GLY A 1 71 ? 12.007 0.342 -1.703 1.00 87.12 71 GLY A O 1
ATOM 589 N N . ALA A 1 72 ? 13.505 2.006 -1.654 1.00 84.94 72 ALA A N 1
ATOM 590 C CA . ALA A 1 72 ? 14.388 1.387 -0.658 1.00 84.94 72 ALA A CA 1
ATOM 591 C C . ALA A 1 72 ? 13.731 1.124 0.711 1.00 84.94 72 ALA A C 1
ATOM 593 O O . ALA A 1 72 ? 14.256 0.341 1.497 1.00 84.94 72 ALA A O 1
ATOM 594 N N . ILE A 1 73 ? 12.608 1.786 1.003 1.00 84.19 73 ILE A N 1
ATOM 595 C CA . ILE A 1 73 ? 11.901 1.686 2.288 1.00 84.19 73 ILE A CA 1
ATOM 596 C C . ILE A 1 73 ? 10.626 0.831 2.217 1.00 84.19 73 ILE A C 1
ATOM 598 O O . ILE A 1 73 ? 9.966 0.666 3.237 1.00 84.19 73 ILE A O 1
ATOM 602 N N . GLY A 1 74 ? 10.266 0.300 1.039 1.00 82.06 74 GLY A N 1
ATOM 603 C CA . GLY A 1 74 ? 9.119 -0.607 0.882 1.00 82.06 74 GLY A CA 1
ATOM 604 C C . GLY A 1 74 ? 7.737 0.025 1.105 1.00 82.06 74 GLY A C 1
ATOM 605 O O . GLY A 1 74 ? 6.774 -0.697 1.340 1.00 82.06 74 GLY A O 1
ATOM 606 N N . GLY A 1 75 ? 7.621 1.356 1.055 1.00 84.38 75 GLY A N 1
ATOM 607 C CA . GLY A 1 75 ? 6.416 2.116 1.420 1.00 84.38 75 GLY A CA 1
ATOM 608 C C . GLY A 1 75 ? 5.298 2.095 0.374 1.00 84.38 75 GLY A C 1
ATOM 609 O O . GLY A 1 75 ? 4.872 3.154 -0.074 1.00 84.38 75 GLY A O 1
ATOM 610 N N . GLY A 1 76 ? 4.842 0.909 -0.033 1.00 93.81 76 GLY A N 1
ATOM 611 C CA . GLY A 1 76 ? 3.847 0.758 -1.099 1.00 93.81 76 GLY A CA 1
ATOM 612 C C . GLY A 1 76 ? 2.420 1.125 -0.721 1.00 93.81 76 GLY A C 1
ATOM 613 O O . GLY A 1 76 ? 1.635 1.481 -1.600 1.00 93.81 76 GLY A O 1
ATOM 614 N N . TYR A 1 77 ? 2.111 1.101 0.575 1.00 96.00 77 TYR A N 1
ATOM 615 C CA . TYR A 1 77 ? 0.771 1.308 1.105 1.00 96.00 77 TYR A CA 1
ATOM 616 C C . TYR A 1 77 ? 0.735 2.462 2.103 1.00 96.00 77 TYR A C 1
ATOM 618 O O . TYR A 1 77 ? 1.607 2.592 2.963 1.00 96.00 77 TYR A O 1
ATOM 626 N N . SER A 1 78 ? -0.310 3.280 2.011 1.00 95.31 78 SER A N 1
ATOM 627 C CA . SER A 1 78 ? -0.633 4.324 2.984 1.00 95.31 78 SER A CA 1
ATOM 628 C C . SER A 1 78 ? -1.905 3.958 3.733 1.00 95.31 78 SER A C 1
ATOM 630 O O . SER A 1 78 ? -2.946 3.754 3.113 1.00 95.31 78 SER A O 1
ATOM 632 N N . PHE A 1 79 ? -1.825 3.910 5.062 1.00 94.25 79 PHE A N 1
ATOM 633 C CA . PHE A 1 79 ? -2.967 3.649 5.936 1.00 94.25 79 PHE A CA 1
ATOM 634 C C . PHE A 1 79 ? -3.523 4.968 6.474 1.00 94.25 79 PHE A C 1
ATOM 636 O O . PHE A 1 79 ? -2.787 5.779 7.037 1.00 94.25 79 PHE A O 1
ATOM 643 N N . THR A 1 80 ? -4.829 5.168 6.317 1.00 94.31 80 THR A N 1
ATOM 644 C CA . THR A 1 80 ? -5.568 6.310 6.859 1.00 94.31 80 THR A CA 1
ATOM 645 C C . THR A 1 80 ? -6.567 5.814 7.892 1.00 94.31 80 THR A C 1
ATOM 647 O O . THR A 1 80 ? -7.412 4.975 7.588 1.00 94.31 80 THR A O 1
ATOM 650 N N . PHE A 1 81 ? -6.478 6.357 9.105 1.00 91.75 81 PHE A N 1
ATOM 651 C CA . PHE A 1 81 ? -7.364 6.026 10.217 1.00 91.75 81 PHE A CA 1
ATOM 652 C C . PHE A 1 81 ? -8.248 7.227 10.532 1.00 91.75 81 PHE A C 1
ATOM 654 O O . PHE A 1 81 ? -7.745 8.298 10.875 1.00 91.75 81 PHE A O 1
ATOM 661 N N . THR A 1 82 ? -9.560 7.051 10.398 1.00 91.44 82 THR A N 1
ATOM 662 C CA . THR A 1 82 ? -10.543 8.116 10.610 1.00 91.44 82 THR A CA 1
ATOM 663 C C . THR A 1 82 ? -11.431 7.767 11.799 1.00 91.44 82 THR A C 1
ATOM 665 O O . THR A 1 82 ? -12.253 6.853 11.695 1.00 91.44 82 THR A O 1
ATOM 668 N N . PRO A 1 83 ? -11.314 8.487 12.929 1.00 89.31 83 PRO A N 1
ATOM 669 C CA . PRO A 1 83 ? -12.264 8.363 14.023 1.00 89.31 83 PRO A CA 1
ATOM 670 C C . PRO A 1 83 ? -13.657 8.789 13.555 1.00 89.31 83 PRO A C 1
ATOM 672 O O . PRO A 1 83 ? -13.829 9.833 12.927 1.00 89.31 83 PRO A O 1
ATOM 675 N N . THR A 1 84 ? -14.662 8.000 13.895 1.00 86.25 84 THR A N 1
ATOM 676 C CA . THR A 1 84 ? -16.073 8.255 13.597 1.00 86.25 84 THR A CA 1
ATOM 677 C C . THR A 1 84 ? -16.877 8.240 14.895 1.00 86.25 84 THR A C 1
ATOM 679 O O . THR A 1 84 ? -16.384 7.818 15.939 1.00 86.25 84 THR A O 1
ATOM 682 N N . GLY A 1 85 ? -18.133 8.696 14.852 1.00 84.25 85 GLY A N 1
ATOM 683 C CA . GLY A 1 85 ? -19.012 8.676 16.032 1.00 84.25 85 GLY A CA 1
ATOM 684 C C . GLY A 1 85 ? -19.361 7.269 16.521 1.00 84.25 85 GLY A C 1
ATOM 685 O O . GLY A 1 85 ? -19.908 7.115 17.607 1.00 84.25 85 GLY A O 1
ATOM 686 N N . ILE A 1 86 ? -19.053 6.268 15.705 1.00 83.00 86 ILE A N 1
ATOM 687 C CA . ILE A 1 86 ? -19.323 4.878 15.987 1.00 83.00 86 ILE A CA 1
ATOM 688 C C . ILE A 1 86 ? -17.981 4.197 16.385 1.00 83.00 86 ILE A C 1
ATOM 690 O O . ILE A 1 86 ? -17.939 3.472 17.368 1.00 83.00 86 ILE A O 1
ATOM 694 N N . GLY A 1 87 ? -16.862 4.440 15.690 1.00 82.50 87 GLY A N 1
ATOM 695 C CA . GLY A 1 87 ? -15.593 3.717 15.904 1.00 82.50 87 GLY A CA 1
ATOM 696 C C . GLY A 1 87 ? -14.469 4.199 14.982 1.00 82.50 87 GLY A C 1
ATOM 697 O O . GLY A 1 87 ? -14.475 5.361 14.583 1.00 82.50 87 GLY A O 1
ATOM 698 N N . MET A 1 88 ? -13.503 3.351 14.616 1.00 86.75 88 MET A N 1
ATOM 699 C CA . MET A 1 88 ? -12.392 3.728 13.722 1.00 86.75 88 MET A CA 1
ATOM 700 C C . MET A 1 88 ? -12.588 3.157 12.314 1.00 86.75 88 MET A C 1
ATOM 702 O O . MET A 1 88 ? -12.657 1.943 12.151 1.00 86.75 88 MET A O 1
ATOM 706 N N . ALA A 1 89 ? -12.619 4.022 11.302 1.00 90.38 89 ALA A N 1
ATOM 707 C CA . ALA A 1 89 ? -12.560 3.608 9.905 1.00 90.38 89 ALA A CA 1
ATOM 708 C C . ALA A 1 89 ? -11.102 3.499 9.439 1.00 90.38 89 ALA A C 1
ATOM 710 O O . ALA A 1 89 ? -10.269 4.332 9.812 1.00 90.38 89 ALA A O 1
ATOM 711 N N . CYS A 1 90 ? -10.794 2.491 8.621 1.00 93.00 90 CYS A N 1
ATOM 712 C CA . CYS A 1 90 ? -9.457 2.271 8.071 1.00 93.00 90 CYS A CA 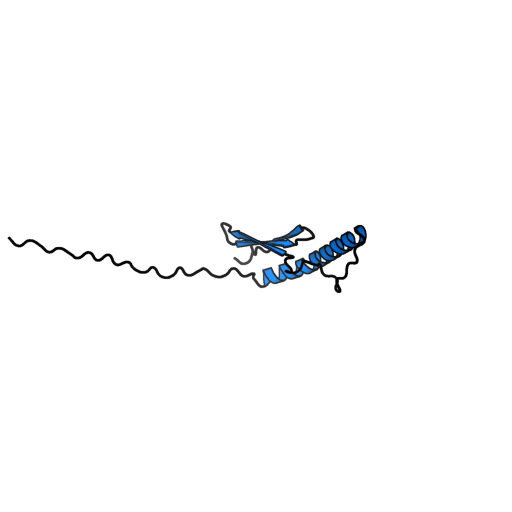1
ATOM 713 C C . CYS A 1 90 ? -9.519 2.178 6.546 1.00 93.00 90 CYS A C 1
ATOM 715 O O . CYS A 1 90 ? -10.228 1.340 5.994 1.00 93.00 90 CYS A O 1
ATOM 717 N N . THR A 1 91 ? -8.742 3.018 5.869 1.00 96.06 91 THR A N 1
ATOM 718 C CA . THR A 1 91 ? -8.567 2.976 4.414 1.00 96.06 91 THR A CA 1
ATOM 719 C C . THR A 1 91 ? -7.104 2.734 4.091 1.00 96.06 91 THR A C 1
ATOM 721 O O . THR A 1 91 ? -6.225 3.361 4.686 1.00 96.06 91 THR A O 1
ATOM 724 N N . VAL A 1 92 ? -6.843 1.860 3.124 1.00 97.06 92 VAL A N 1
ATOM 725 C CA . VAL A 1 92 ? -5.501 1.600 2.598 1.00 97.06 92 VAL A CA 1
ATOM 726 C C . VAL A 1 92 ? -5.444 2.049 1.151 1.00 97.06 92 VAL A C 1
ATOM 728 O O . VAL A 1 92 ? -6.347 1.728 0.387 1.00 97.06 92 VAL A O 1
ATOM 731 N N . THR A 1 93 ? -4.391 2.772 0.775 1.00 97.94 93 THR A N 1
ATOM 732 C CA . THR A 1 93 ? -4.142 3.213 -0.606 1.00 97.94 93 THR A CA 1
ATOM 733 C C . THR A 1 93 ? -2.801 2.689 -1.087 1.00 97.94 93 THR A C 1
ATOM 735 O O . THR A 1 93 ? -1.788 2.879 -0.411 1.00 97.94 93 THR A O 1
ATOM 738 N N . GLU A 1 94 ? -2.788 2.061 -2.259 1.00 97.31 94 GLU A N 1
ATOM 739 C CA . GLU A 1 94 ? -1.574 1.607 -2.932 1.00 97.31 94 GLU A CA 1
ATOM 740 C C . GLU A 1 94 ? -0.979 2.746 -3.780 1.00 97.31 94 GLU A C 1
ATOM 742 O O . GLU A 1 94 ? -1.683 3.478 -4.475 1.00 97.31 94 GLU A O 1
ATOM 747 N N . SER A 1 95 ? 0.331 2.945 -3.666 1.00 96.25 95 SER A N 1
ATOM 748 C CA . SER A 1 95 ? 1.009 4.164 -4.126 1.00 96.25 95 SER A CA 1
ATOM 749 C C . SER A 1 95 ? 1.212 4.286 -5.641 1.00 96.25 95 SER A C 1
ATOM 751 O O . SER A 1 95 ? 1.352 5.408 -6.130 1.00 96.25 95 SER A O 1
ATOM 753 N N . ILE A 1 96 ? 1.253 3.178 -6.389 1.00 94.75 96 ILE A N 1
ATOM 754 C CA . ILE A 1 96 ? 1.550 3.181 -7.832 1.00 94.75 96 ILE A CA 1
ATOM 755 C C . ILE A 1 96 ? 0.266 3.319 -8.654 1.00 94.75 96 ILE A C 1
ATOM 757 O O . ILE A 1 96 ? 0.193 4.134 -9.570 1.00 94.75 96 ILE A O 1
ATOM 761 N N . THR A 1 97 ? -0.737 2.509 -8.337 1.00 96.12 97 THR A N 1
ATOM 762 C CA . THR A 1 97 ? -2.055 2.474 -8.981 1.00 96.12 97 THR A CA 1
ATOM 763 C C . THR A 1 97 ? -2.977 3.570 -8.454 1.00 96.12 97 THR A C 1
ATOM 765 O O . THR A 1 97 ? -3.867 4.016 -9.176 1.00 96.12 97 THR A O 1
ATOM 768 N N . GLY A 1 98 ? -2.775 4.011 -7.206 1.00 96.31 98 GLY A N 1
ATOM 769 C CA . GLY A 1 98 ? -3.686 4.917 -6.509 1.00 96.31 98 GLY A CA 1
ATOM 770 C C . GLY A 1 98 ? -4.998 4.256 -6.078 1.00 96.31 98 GLY A C 1
ATOM 771 O O . GLY A 1 98 ? -5.911 4.957 -5.644 1.00 96.31 98 GLY A O 1
ATOM 772 N N . GLU A 1 99 ? -5.123 2.934 -6.214 1.00 97.81 99 GLU A N 1
ATOM 773 C CA . GLU A 1 99 ? -6.307 2.199 -5.781 1.00 97.81 99 GLU A CA 1
ATOM 774 C C . GLU A 1 99 ? -6.386 2.136 -4.254 1.00 97.81 99 GLU A C 1
ATOM 776 O O . GLU A 1 99 ? -5.368 2.060 -3.560 1.00 97.81 99 GLU A O 1
ATOM 781 N N . SER A 1 100 ? -7.614 2.121 -3.735 1.00 97.81 100 SER A N 1
ATOM 782 C CA . SER A 1 100 ? -7.874 2.078 -2.299 1.00 97.81 100 SER A CA 1
ATOM 783 C C . SER A 1 100 ? -8.878 0.996 -1.925 1.00 97.81 100 SER A C 1
ATOM 785 O O . SER A 1 100 ? -9.795 0.694 -2.690 1.00 97.81 100 SER A O 1
ATOM 787 N N . ILE A 1 101 ? -8.735 0.469 -0.711 1.00 97.06 101 ILE A N 1
ATOM 788 C CA . ILE A 1 101 ? -9.708 -0.409 -0.062 1.00 97.06 101 ILE A CA 1
ATOM 789 C C . ILE A 1 101 ? -10.099 0.150 1.306 1.00 97.06 101 ILE A C 1
ATOM 791 O O . ILE A 1 101 ? -9.259 0.655 2.052 1.00 97.06 101 ILE A O 1
ATOM 795 N N . GLU A 1 102 ? -11.385 0.057 1.636 1.00 94.75 102 GLU A N 1
ATOM 796 C CA . GLU A 1 102 ? -11.888 0.305 2.983 1.00 94.75 102 GLU A CA 1
ATOM 797 C C . GLU A 1 102 ? -11.938 -1.014 3.762 1.00 94.75 102 GLU A C 1
ATOM 799 O O . GLU A 1 102 ? -12.590 -1.971 3.346 1.00 94.75 102 GLU A O 1
ATOM 804 N N . LEU A 1 103 ? -11.220 -1.051 4.884 1.00 93.25 103 LEU A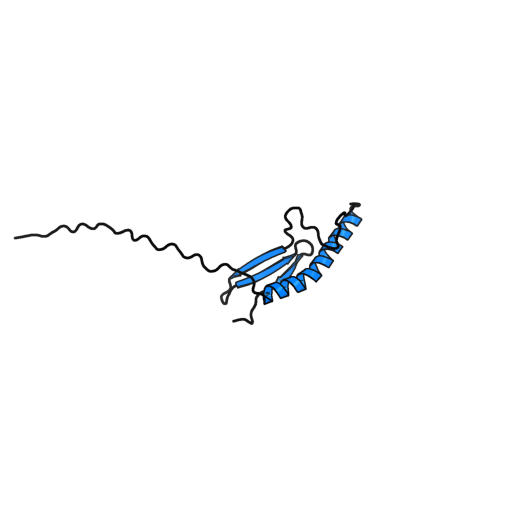 N 1
ATOM 805 C CA . LEU A 1 103 ? -11.127 -2.191 5.798 1.00 93.25 103 LEU A CA 1
ATOM 806 C C . LEU A 1 103 ? -12.029 -2.009 7.027 1.00 93.25 103 LEU A C 1
ATOM 808 O O . LEU A 1 103 ? -11.880 -2.717 8.016 1.00 93.25 103 LEU A O 1
ATOM 812 N N . THR A 1 104 ? -12.913 -1.014 7.044 1.00 87.38 104 THR A N 1
ATOM 813 C CA . THR A 1 104 ? -13.771 -0.763 8.206 1.00 87.38 104 THR A CA 1
ATOM 814 C C . THR A 1 104 ? -14.701 -1.953 8.438 1.00 87.38 104 THR A C 1
ATOM 816 O O . THR A 1 104 ? -15.497 -2.305 7.571 1.00 87.38 104 THR A O 1
ATOM 819 N N . ASP A 1 105 ? -14.608 -2.566 9.617 1.00 75.75 105 ASP A N 1
ATOM 820 C CA . ASP A 1 105 ? -15.461 -3.686 10.004 1.00 75.75 105 ASP A CA 1
ATOM 821 C C . ASP A 1 105 ? -16.740 -3.151 10.662 1.00 75.75 105 ASP A C 1
ATOM 823 O O . ASP A 1 105 ? -16.797 -2.928 11.873 1.00 75.75 105 ASP A O 1
ATOM 827 N N . TYR A 1 106 ? -17.735 -2.848 9.825 1.00 69.50 106 TYR A N 1
ATOM 828 C CA . TYR A 1 106 ? -19.033 -2.327 10.264 1.00 69.50 106 TYR A CA 1
ATOM 829 C C . TYR A 1 106 ? -19.930 -3.394 10.908 1.00 69.50 106 TYR A C 1
ATOM 831 O O . TYR A 1 106 ? -20.883 -3.030 11.596 1.00 69.50 106 TYR A O 1
ATOM 839 N N . ASP A 1 107 ? -19.641 -4.680 10.684 1.00 61.78 107 ASP A N 1
ATOM 840 C CA . ASP A 1 107 ? -20.501 -5.794 11.096 1.00 61.78 107 ASP A CA 1
ATOM 841 C C . ASP A 1 107 ? -20.082 -6.412 12.445 1.00 61.78 107 ASP A C 1
ATOM 843 O O . ASP A 1 107 ? -20.890 -7.081 13.088 1.00 61.78 107 ASP A O 1
ATOM 847 N N . SER A 1 108 ? -18.846 -6.184 12.906 1.00 59.97 108 SER A N 1
ATOM 848 C CA . SER A 1 108 ? -18.303 -6.769 14.148 1.00 59.97 108 SER A CA 1
ATOM 849 C C . SER A 1 108 ? -18.620 -5.994 15.439 1.00 59.97 108 SER A C 1
ATOM 851 O O . SER A 1 108 ? -17.796 -5.970 16.358 1.00 59.97 108 SER A O 1
ATOM 853 N N . TRP A 1 109 ? -19.773 -5.323 15.521 1.00 58.97 109 TRP A N 1
ATOM 854 C CA . TRP A 1 109 ? -20.116 -4.412 16.628 1.00 58.97 109 TRP A CA 1
ATOM 855 C C . TRP A 1 109 ? -21.336 -4.808 17.454 1.00 58.97 109 TRP A C 1
ATOM 857 O O . TRP A 1 109 ? -22.333 -5.292 16.876 1.00 58.97 109 TRP A O 1
#